Protein AF-A0A081RGQ7-F1 (afdb_monomer_lite)

Radius of gyration: 46.3 Å; chains: 1; bounding box: 88×32×124 Å

Structure (mmCIF, N/CA/C/O backbone):
data_AF-A0A081RGQ7-F1
#
_entry.id   AF-A0A081RGQ7-F1
#
loop_
_atom_site.group_PDB
_atom_site.id
_atom_site.type_symbol
_atom_site.label_atom_id
_atom_site.label_alt_id
_atom_site.label_comp_id
_atom_site.label_asym_id
_atom_site.label_entity_id
_atom_site.label_seq_id
_atom_site.pdbx_PDB_ins_code
_atom_site.Cartn_x
_atom_site.Cartn_y
_atom_site.Cartn_z
_atom_site.occupancy
_atom_site.B_iso_or_equiv
_atom_site.auth_seq_id
_atom_site.auth_comp_id
_atom_site.auth_asym_id
_atom_site.auth_atom_id
_atom_site.pdbx_PDB_model_num
ATOM 1 N N . MET A 1 1 ? -17.763 19.218 57.171 1.00 62.28 1 MET A N 1
ATOM 2 C CA . MET A 1 1 ? -18.640 18.369 56.332 1.00 62.28 1 MET A CA 1
ATOM 3 C C . MET A 1 1 ? -18.051 18.360 54.927 1.00 62.28 1 MET A C 1
ATOM 5 O O . MET A 1 1 ? -17.859 19.441 54.382 1.00 62.28 1 MET A O 1
ATOM 9 N N . LYS A 1 2 ? -17.659 17.199 54.385 1.00 75.75 2 LYS A N 1
ATOM 10 C CA . LYS A 1 2 ? -17.080 17.119 53.031 1.00 75.75 2 LYS A CA 1
ATOM 11 C C . LYS A 1 2 ? -18.181 17.461 52.017 1.00 75.75 2 LYS A C 1
ATOM 13 O O . LYS A 1 2 ? -19.286 16.928 52.127 1.00 75.75 2 LYS A O 1
ATOM 18 N N . LYS A 1 3 ? -17.913 18.410 51.116 1.00 83.31 3 LYS A N 1
ATOM 19 C CA . LYS A 1 3 ? -18.844 18.769 50.039 1.00 83.31 3 LYS A CA 1
ATOM 20 C C . LYS A 1 3 ? -18.852 17.649 49.001 1.00 83.31 3 LYS A C 1
ATOM 22 O O . LYS A 1 3 ? -17.822 17.020 48.783 1.00 83.31 3 LYS A O 1
ATOM 27 N N . LEU A 1 4 ? -20.024 17.400 48.432 1.00 90.12 4 LEU A N 1
ATOM 28 C CA . LEU A 1 4 ? -20.226 16.460 47.338 1.00 90.12 4 LEU A CA 1
ATOM 29 C C . LEU A 1 4 ? -20.140 17.238 46.023 1.00 90.12 4 LEU A C 1
ATOM 31 O O . LEU A 1 4 ? -20.749 18.306 45.935 1.00 90.12 4 LEU A O 1
ATOM 35 N N . PHE A 1 5 ? -19.407 16.720 45.040 1.00 92.81 5 PHE A N 1
ATOM 36 C CA . PHE A 1 5 ? -19.289 17.316 43.709 1.00 92.81 5 PHE A CA 1
ATOM 37 C C . PHE A 1 5 ? -19.803 16.358 42.627 1.00 92.81 5 PHE A C 1
ATOM 39 O O . PHE A 1 5 ? -19.866 15.146 42.831 1.00 92.81 5 PHE A O 1
ATOM 46 N N . GLN A 1 6 ? -20.154 16.897 41.454 1.00 92.44 6 GLN A N 1
ATOM 47 C CA . GLN A 1 6 ? -20.635 16.089 40.325 1.00 92.44 6 GLN A CA 1
ATOM 48 C C . GLN A 1 6 ? -19.588 15.054 39.875 1.00 92.44 6 GLN A C 1
ATOM 50 O O . GLN A 1 6 ? -19.942 13.936 39.513 1.00 92.44 6 GLN A O 1
ATOM 55 N N . GLU A 1 7 ? -18.304 15.405 39.966 1.00 92.56 7 GLU A N 1
ATOM 56 C CA . GLU A 1 7 ? -17.158 14.542 39.644 1.00 92.56 7 GLU A CA 1
ATOM 57 C C . GLU A 1 7 ? -17.062 13.305 40.551 1.00 92.56 7 GLU A C 1
ATOM 59 O O . GLU A 1 7 ? -16.536 12.280 40.128 1.00 92.56 7 GLU A O 1
ATOM 64 N N . ASP A 1 8 ? -17.616 13.367 41.767 1.00 92.12 8 ASP A N 1
ATOM 65 C CA . ASP A 1 8 ? -17.711 12.209 42.662 1.00 92.12 8 ASP A CA 1
ATOM 66 C C . ASP A 1 8 ? -18.914 11.315 42.297 1.00 92.12 8 ASP A C 1
ATOM 68 O O . ASP A 1 8 ? -18.881 10.097 42.465 1.00 92.12 8 ASP A O 1
ATOM 72 N N . VAL A 1 9 ? -20.003 11.918 41.808 1.00 93.62 9 VAL A N 1
ATOM 73 C CA . VAL A 1 9 ? -21.281 11.244 41.513 1.00 93.62 9 VAL A CA 1
ATOM 74 C C . VAL A 1 9 ? -21.250 10.523 40.166 1.00 93.62 9 VAL A C 1
ATOM 76 O O . VAL A 1 9 ? -21.770 9.407 40.056 1.00 93.62 9 VAL A O 1
ATOM 79 N N . ASP A 1 10 ? -20.640 11.138 39.152 1.00 93.25 10 ASP A N 1
ATOM 80 C CA . ASP A 1 10 ? -20.608 10.634 37.776 1.00 93.25 10 ASP A CA 1
ATOM 81 C C . ASP A 1 10 ? -20.008 9.222 37.660 1.00 93.25 10 ASP A C 1
ATOM 83 O O . ASP A 1 10 ? -20.695 8.346 37.120 1.00 93.25 10 ASP A O 1
ATOM 87 N N . PRO A 1 11 ? -18.807 8.939 38.211 1.00 93.44 11 PRO A N 1
ATOM 88 C CA . PRO A 1 11 ? -18.191 7.618 38.104 1.00 93.44 11 PRO A CA 1
ATOM 89 C C . PRO A 1 11 ? -19.034 6.521 38.756 1.00 93.44 11 PRO A C 1
ATOM 91 O O . PRO A 1 11 ? -19.155 5.426 38.213 1.00 93.44 11 PRO A O 1
ATOM 94 N N . VAL A 1 12 ? -19.676 6.818 39.892 1.00 94.38 12 VAL A N 1
ATOM 95 C CA . VAL A 1 12 ? -20.525 5.848 40.603 1.00 94.38 12 VAL A CA 1
ATOM 96 C C . VAL A 1 12 ? -21.775 5.508 39.794 1.00 94.38 12 VAL A C 1
ATOM 98 O O . VAL A 1 12 ? -22.199 4.351 39.752 1.00 94.38 12 VAL A O 1
ATOM 101 N N . CYS A 1 13 ? -22.381 6.499 39.139 1.00 93.69 13 CYS A N 1
ATOM 102 C CA . CYS A 1 13 ? -23.536 6.263 38.278 1.00 93.69 13 CYS A CA 1
ATOM 103 C C . CYS A 1 13 ? -23.157 5.469 37.018 1.00 93.69 13 CYS A C 1
ATOM 105 O O . CYS A 1 13 ? -23.910 4.586 36.599 1.00 93.69 13 CYS A O 1
ATOM 107 N N . ASP A 1 14 ? -21.989 5.746 36.437 1.00 90.00 14 ASP A N 1
ATOM 108 C CA . ASP A 1 14 ? -21.481 5.023 35.270 1.00 90.00 14 ASP A CA 1
ATOM 109 C C . ASP A 1 14 ? -21.131 3.570 35.593 1.00 90.00 14 ASP A C 1
ATOM 111 O O . ASP A 1 14 ? -21.510 2.677 34.837 1.00 90.00 14 ASP A O 1
ATOM 115 N N . GLU A 1 15 ? -20.504 3.309 36.740 1.00 90.25 15 GLU A N 1
ATOM 116 C CA . GLU A 1 15 ? -20.213 1.953 37.216 1.00 90.25 15 GLU A CA 1
ATOM 117 C C . GLU A 1 15 ? -21.506 1.147 37.429 1.00 90.25 15 GLU A C 1
ATOM 119 O O . GLU A 1 15 ? -21.644 0.018 36.947 1.00 90.25 15 GLU A O 1
ATOM 124 N N . LEU A 1 16 ? -22.504 1.748 38.089 1.00 89.75 16 LEU A N 1
ATOM 125 C CA . LEU A 1 16 ? -23.823 1.137 38.267 1.00 89.75 16 LEU A CA 1
ATOM 126 C C . LEU A 1 16 ? -24.464 0.792 36.918 1.00 89.75 16 LEU A C 1
ATOM 128 O O . LEU A 1 16 ? -24.994 -0.308 36.750 1.00 89.75 16 LEU A O 1
ATOM 132 N N . ARG A 1 17 ? -24.381 1.687 35.931 1.00 86.56 17 ARG A N 1
ATOM 133 C CA . ARG A 1 17 ? -24.904 1.431 34.584 1.00 86.56 17 ARG A CA 1
ATOM 134 C C . ARG A 1 17 ? -24.122 0.332 33.861 1.00 86.56 17 ARG A C 1
ATOM 136 O O . ARG A 1 17 ? -24.743 -0.529 33.242 1.00 86.56 17 ARG A O 1
ATOM 143 N N . ALA A 1 18 ? -22.794 0.335 33.956 1.00 80.00 18 ALA A N 1
ATOM 144 C CA . ALA A 1 18 ? -21.925 -0.670 33.347 1.00 80.00 18 ALA A CA 1
ATOM 145 C C . ALA A 1 18 ? -22.174 -2.076 33.918 1.00 80.00 18 ALA A C 1
ATOM 147 O O . ALA A 1 18 ? -22.100 -3.055 33.183 1.00 80.00 18 ALA A O 1
ATOM 148 N N . SER A 1 19 ? -22.575 -2.178 35.191 1.00 82.00 19 SER A N 1
ATOM 149 C CA . SER A 1 19 ? -23.020 -3.442 35.802 1.00 82.00 19 SER A CA 1
ATOM 150 C C . SER A 1 19 ? -24.396 -3.943 35.324 1.00 82.00 19 SER A C 1
ATOM 152 O O . SER A 1 19 ? -24.886 -4.964 35.802 1.00 82.00 19 SER A O 1
ATOM 154 N N . GLY A 1 20 ? -25.037 -3.242 34.380 1.00 81.31 20 GLY A N 1
ATOM 155 C CA . GLY A 1 20 ? -26.329 -3.619 33.803 1.00 81.31 20 GLY A CA 1
ATOM 156 C C . GLY A 1 20 ? -27.543 -3.014 34.511 1.00 81.31 20 GLY A C 1
ATOM 157 O O . GLY A 1 20 ? -28.677 -3.344 34.159 1.00 81.31 20 GLY A O 1
ATOM 158 N N . MET A 1 21 ? -27.355 -2.115 35.487 1.00 86.94 21 MET A N 1
ATOM 159 C CA . MET A 1 21 ? -28.482 -1.458 36.150 1.00 86.94 21 MET A CA 1
ATOM 160 C C . MET A 1 21 ? -29.189 -0.485 35.189 1.00 86.94 21 MET A C 1
ATOM 162 O O . MET A 1 21 ? -28.552 0.423 34.646 1.00 86.94 21 MET A O 1
ATOM 166 N N . PRO A 1 22 ? -30.522 -0.590 35.013 1.00 86.06 22 PRO A N 1
ATOM 167 C CA . PRO A 1 22 ? -31.267 0.365 34.206 1.00 86.06 22 PRO A CA 1
ATOM 168 C C . PRO A 1 22 ? -31.141 1.787 34.759 1.00 86.06 22 PRO A C 1
ATOM 170 O O . PRO A 1 22 ? -31.311 2.014 35.957 1.00 86.06 22 PRO A O 1
ATOM 173 N N . MET A 1 23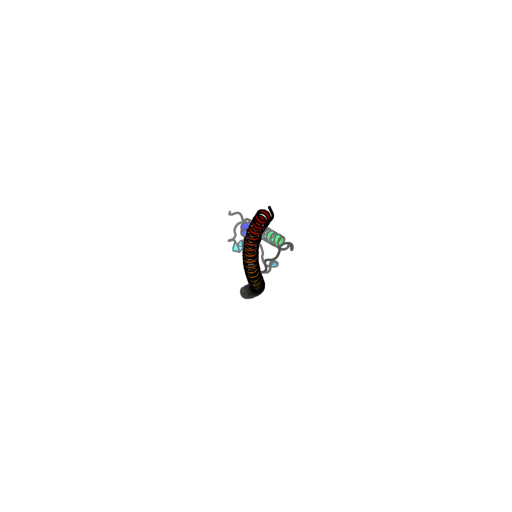 ? -30.950 2.770 33.875 1.00 87.06 23 MET A N 1
ATOM 174 C CA . MET A 1 23 ? -30.764 4.182 34.247 1.00 87.06 23 MET A CA 1
ATOM 175 C C . MET A 1 23 ? -31.898 4.735 35.131 1.00 87.06 23 MET A C 1
ATOM 177 O O . MET A 1 23 ? -31.665 5.552 36.019 1.00 87.06 23 MET A O 1
ATOM 181 N N . LYS A 1 24 ? -33.134 4.254 34.944 1.00 89.25 24 LYS A N 1
ATOM 182 C CA . LYS A 1 24 ? -34.291 4.619 35.780 1.00 89.25 24 LYS A CA 1
ATOM 183 C C . LYS A 1 24 ? -34.147 4.192 37.248 1.00 89.25 24 LYS A C 1
ATOM 185 O O . LYS A 1 24 ? -34.675 4.878 38.117 1.00 89.25 24 LYS A O 1
ATOM 190 N N . SER A 1 25 ? -33.416 3.111 37.514 1.00 92.50 25 SER A N 1
ATOM 191 C CA . SER A 1 25 ? -33.252 2.512 38.844 1.00 92.50 25 SER A CA 1
ATOM 192 C C . SER A 1 25 ? -32.130 3.159 39.665 1.00 92.50 25 SER A C 1
ATOM 194 O O . SER A 1 25 ? -32.145 3.072 40.892 1.00 92.50 25 SER A O 1
ATOM 196 N N . ILE A 1 26 ? -31.189 3.853 39.015 1.00 94.56 26 ILE A N 1
ATOM 197 C CA . ILE A 1 26 ? -30.114 4.605 39.679 1.00 94.56 26 ILE A CA 1
ATOM 198 C C . ILE A 1 26 ? -30.723 5.862 40.317 1.00 94.56 26 ILE A C 1
ATOM 200 O O . ILE A 1 26 ? -31.326 6.679 39.621 1.00 94.56 26 ILE A O 1
ATOM 204 N N . ASN A 1 27 ? -30.614 6.024 41.636 1.00 95.81 27 ASN A N 1
ATOM 205 C CA . ASN A 1 27 ? -31.209 7.146 42.376 1.00 95.81 27 ASN A CA 1
ATOM 206 C C . ASN A 1 27 ? -30.229 7.763 43.386 1.00 95.81 27 ASN A C 1
ATOM 208 O O . ASN A 1 27 ? -29.230 7.142 43.753 1.00 95.81 27 ASN A O 1
ATOM 212 N N . GLY A 1 28 ? -30.537 8.981 43.847 1.00 94.31 28 GLY A N 1
ATOM 213 C CA . GLY A 1 28 ? -29.672 9.753 44.741 1.00 94.31 28 GLY A CA 1
ATOM 214 C C . GLY A 1 28 ? -29.362 9.052 46.061 1.00 94.31 28 GLY A C 1
ATOM 215 O O . GLY A 1 28 ? -28.223 9.094 46.511 1.00 94.31 28 GLY A O 1
ATOM 216 N N . SER A 1 29 ? -30.325 8.339 46.659 1.00 95.44 29 SER A N 1
ATOM 217 C CA . SER A 1 29 ? -30.084 7.589 47.902 1.00 95.44 29 SER A CA 1
ATOM 218 C C . SER A 1 29 ? -29.042 6.485 47.715 1.00 95.44 29 SER A C 1
ATOM 220 O O . SER A 1 29 ? -28.148 6.354 48.547 1.00 95.44 29 SER A O 1
ATOM 222 N N . LEU A 1 30 ? -29.143 5.712 46.629 1.00 95.75 30 LEU A N 1
ATOM 223 C CA . LEU A 1 30 ? -28.209 4.626 46.317 1.00 95.75 30 LEU A CA 1
ATOM 224 C C . LEU A 1 30 ? -26.782 5.153 46.129 1.00 95.75 30 LEU A C 1
ATOM 226 O O . LEU A 1 30 ? -25.837 4.625 46.715 1.00 95.75 30 LEU A O 1
ATOM 230 N N . VAL A 1 31 ? -26.638 6.207 45.325 1.00 95.19 31 VAL A N 1
ATOM 231 C CA . VAL A 1 31 ? -25.333 6.804 45.018 1.00 95.19 31 VAL A CA 1
ATOM 232 C C . VAL A 1 31 ? -24.735 7.470 46.256 1.00 95.19 31 VAL A C 1
ATOM 234 O O . VAL A 1 31 ? -23.565 7.258 46.560 1.00 95.19 31 VAL A O 1
ATOM 237 N N . TRP A 1 32 ? -25.548 8.177 47.042 1.00 95.69 32 TRP A N 1
ATOM 238 C CA . TRP A 1 32 ? -25.123 8.784 48.304 1.00 95.69 32 TRP A CA 1
ATOM 239 C C . TRP A 1 32 ? -24.607 7.749 49.308 1.00 95.69 32 TRP A C 1
ATOM 241 O O . TRP A 1 32 ? -23.572 7.961 49.939 1.00 95.69 32 TRP A O 1
ATOM 251 N N . THR A 1 33 ? -25.280 6.600 49.429 1.00 94.75 33 THR A N 1
ATOM 252 C CA . THR A 1 33 ? -24.808 5.500 50.281 1.00 94.75 33 THR A CA 1
ATOM 253 C C . THR A 1 33 ? -23.493 4.911 49.767 1.00 94.75 33 THR A C 1
ATOM 255 O O . THR A 1 33 ? -22.583 4.702 50.567 1.00 94.75 33 THR A O 1
ATOM 258 N N . LYS A 1 34 ? -23.348 4.704 48.450 1.00 93.25 34 LYS A N 1
ATOM 259 C CA . LYS A 1 34 ? -22.088 4.236 47.840 1.00 93.25 34 LYS A CA 1
ATOM 260 C C . LYS A 1 34 ? -20.925 5.208 48.050 1.00 93.25 34 LYS A C 1
ATOM 262 O O . LYS A 1 34 ? -19.799 4.766 48.239 1.00 93.25 34 LYS A O 1
ATOM 267 N N . LEU A 1 35 ? -21.203 6.508 48.094 1.00 92.38 35 LEU A N 1
ATOM 268 C CA . LEU A 1 35 ? -20.222 7.558 48.378 1.00 92.38 35 LEU A CA 1
ATOM 269 C C . LEU A 1 35 ? -19.938 7.752 49.876 1.00 92.38 35 LEU A C 1
ATOM 271 O O . LEU A 1 35 ? -19.335 8.749 50.268 1.00 92.38 35 LEU A O 1
ATOM 275 N N . GLY A 1 36 ? -20.373 6.828 50.737 1.00 92.69 36 GLY A N 1
ATOM 276 C CA . GLY A 1 36 ? -20.102 6.895 52.173 1.00 92.69 36 GLY A CA 1
ATOM 277 C C . GLY A 1 36 ? -20.890 7.989 52.893 1.00 92.69 36 GLY A C 1
ATOM 278 O O . GLY A 1 36 ? -20.440 8.497 53.915 1.00 92.69 36 GLY A O 1
ATOM 279 N N . SER A 1 37 ? -22.068 8.356 52.377 1.00 89.94 37 SER A N 1
ATOM 280 C CA . SER A 1 37 ? -22.939 9.392 52.954 1.00 89.94 37 SER A CA 1
ATOM 281 C C . SER A 1 37 ? -22.290 10.785 53.021 1.00 89.94 37 SER A C 1
ATOM 283 O O . SER A 1 37 ? -22.566 11.575 53.924 1.00 89.94 37 SER A O 1
ATOM 285 N N . VAL A 1 38 ? -21.415 11.095 52.059 1.00 87.81 38 VAL A N 1
ATOM 286 C CA . VAL A 1 38 ? -20.765 12.406 51.917 1.00 87.81 38 VAL A CA 1
ATOM 287 C C . VAL A 1 38 ? -21.761 13.462 51.428 1.00 87.81 38 VAL A C 1
ATOM 289 O O . VAL A 1 38 ? -22.571 13.214 50.536 1.00 87.81 38 VAL A O 1
ATOM 292 N N . GLY A 1 39 ? -21.689 14.668 51.998 1.00 86.88 39 GLY A N 1
ATOM 293 C CA . GLY A 1 39 ? -22.597 15.764 51.663 1.00 86.88 39 GLY A CA 1
ATOM 294 C C . GLY A 1 39 ? -24.053 15.465 52.031 1.00 86.88 39 GLY A C 1
ATOM 295 O O . GLY A 1 39 ? -24.339 14.671 52.928 1.00 86.88 39 GLY A O 1
ATOM 296 N N . SER A 1 40 ? -24.990 16.121 51.346 1.00 91.25 40 SER A N 1
ATOM 297 C CA . SER A 1 40 ? -26.419 15.920 51.586 1.00 91.25 40 SER A CA 1
ATOM 298 C C . SER A 1 40 ? -27.011 14.900 50.613 1.00 91.25 40 SER A C 1
ATOM 300 O O . SER A 1 40 ? -26.662 14.859 49.430 1.00 91.25 40 SER A O 1
ATOM 302 N N . ARG A 1 41 ? -27.962 14.098 51.102 1.00 92.44 41 ARG A N 1
ATOM 303 C CA . ARG A 1 41 ? -28.691 13.144 50.262 1.00 92.44 41 ARG A CA 1
ATOM 304 C C . ARG A 1 41 ? -29.489 13.856 49.163 1.00 92.44 41 ARG A C 1
ATOM 306 O O . ARG A 1 41 ? -29.563 13.332 48.060 1.00 92.44 41 ARG A O 1
ATOM 313 N N . SER A 1 42 ? -30.053 15.038 49.428 1.00 93.19 42 SER A N 1
ATOM 314 C CA . SER A 1 42 ? -30.788 15.817 48.419 1.00 93.19 42 SER A CA 1
ATOM 315 C C . SER A 1 42 ? -29.879 16.290 47.284 1.00 93.19 42 SER A C 1
ATOM 317 O O . SER A 1 42 ? -30.247 16.141 46.125 1.00 93.19 42 SER A O 1
ATOM 319 N N . THR A 1 43 ? -28.659 16.740 47.593 1.00 93.69 43 THR A N 1
ATOM 320 C CA . THR A 1 43 ? -27.656 17.099 46.575 1.00 93.69 43 THR A CA 1
ATOM 321 C C . THR A 1 43 ? -27.322 15.904 45.680 1.00 93.69 43 THR A C 1
ATOM 323 O O . THR A 1 43 ? -27.219 16.052 44.469 1.00 93.69 43 THR A O 1
ATOM 326 N N . ALA A 1 44 ? -27.234 14.692 46.239 1.00 93.75 44 ALA A N 1
ATOM 327 C CA . ALA A 1 44 ? -27.039 13.490 45.429 1.00 93.75 44 ALA A CA 1
ATOM 328 C C . ALA A 1 44 ? -28.230 13.204 44.494 1.00 93.75 44 ALA A C 1
ATOM 330 O O . ALA A 1 44 ? -28.027 12.711 43.389 1.00 93.75 44 ALA A O 1
ATOM 331 N N . TYR A 1 45 ? -29.470 13.515 44.893 1.00 96.31 45 TYR A N 1
ATOM 332 C CA . TYR A 1 45 ? -30.629 13.401 43.996 1.00 96.31 45 TYR A CA 1
ATOM 333 C C . TYR A 1 45 ? -30.549 14.371 42.819 1.00 96.31 45 TYR A C 1
ATOM 335 O O . TYR A 1 45 ? -30.807 13.957 41.690 1.00 96.31 45 TYR A O 1
ATOM 343 N N . GLU A 1 46 ? -30.176 15.622 43.076 1.00 95.94 46 GLU A N 1
ATOM 344 C CA . GLU A 1 46 ? -29.996 16.637 42.034 1.00 95.94 46 GLU A CA 1
ATOM 345 C C . GLU A 1 46 ? -28.888 16.222 41.059 1.00 95.94 46 GLU A C 1
ATOM 347 O O . GLU A 1 46 ? -29.132 16.110 39.863 1.00 95.94 46 GLU A O 1
ATOM 352 N N . MET A 1 47 ? -27.719 15.837 41.569 1.00 96.06 47 MET A N 1
ATOM 353 C CA . MET A 1 47 ? -26.580 15.431 40.736 1.00 96.06 47 MET A CA 1
ATOM 354 C C . MET A 1 47 ? -26.842 14.152 39.928 1.00 96.06 47 MET A C 1
ATOM 356 O O . MET A 1 47 ? -26.391 14.026 38.788 1.00 96.06 47 MET A O 1
ATOM 360 N N . VAL A 1 48 ? -27.593 13.190 40.482 1.00 95.88 48 VAL A N 1
ATOM 361 C CA . VAL A 1 48 ? -28.020 11.994 39.735 1.00 95.88 48 VAL A CA 1
ATOM 362 C C . VAL A 1 48 ? -29.025 12.360 38.645 1.00 95.88 48 VAL A C 1
ATOM 364 O O . VAL A 1 48 ? -28.989 11.765 37.568 1.00 95.88 48 VAL A O 1
ATOM 367 N N . ARG A 1 49 ? -29.925 13.319 38.888 1.00 94.69 49 ARG A N 1
ATOM 368 C CA . ARG A 1 49 ? -30.843 13.815 37.855 1.00 94.69 49 ARG A CA 1
ATOM 369 C C . ARG A 1 49 ? -30.060 14.471 36.716 1.00 94.69 49 ARG A C 1
ATOM 371 O O . ARG A 1 49 ? -30.254 14.075 35.571 1.00 94.69 49 ARG A O 1
ATOM 378 N N . ASP A 1 50 ? -29.119 15.352 37.029 1.00 93.38 50 ASP A N 1
ATOM 379 C CA . ASP A 1 50 ? -28.298 16.045 36.031 1.00 93.38 50 ASP A CA 1
ATOM 380 C C . ASP A 1 50 ? -27.423 15.056 35.226 1.00 93.38 50 ASP A C 1
ATOM 382 O O . ASP A 1 50 ? -27.250 15.184 34.011 1.00 93.38 50 ASP A O 1
ATOM 386 N N . TRP A 1 51 ? -26.912 13.997 35.870 1.00 92.75 51 TRP A N 1
ATOM 387 C CA . TRP A 1 51 ? -26.233 12.881 35.193 1.00 92.75 51 TRP A CA 1
ATOM 388 C C . TRP A 1 51 ? -27.153 12.137 34.209 1.00 92.75 51 TRP A C 1
ATOM 390 O O . TRP A 1 51 ? -26.715 11.798 33.102 1.00 92.75 51 TRP A O 1
ATOM 400 N N . LYS A 1 52 ? -28.420 11.896 34.582 1.00 91.56 52 LYS A N 1
ATOM 401 C CA . LYS A 1 52 ? -29.415 11.262 33.698 1.00 91.56 52 LYS A CA 1
ATOM 402 C C . LYS A 1 52 ? -29.742 12.148 32.509 1.00 91.56 52 LYS A C 1
ATOM 404 O O . LYS A 1 52 ? -29.815 11.632 31.401 1.00 91.56 52 LYS A O 1
ATOM 409 N N . GLU A 1 53 ? -29.932 13.444 32.727 1.00 89.56 53 GLU A N 1
ATOM 410 C CA . GLU A 1 53 ? -30.272 14.402 31.673 1.00 89.56 53 GLU A CA 1
ATOM 411 C C . GLU A 1 53 ? -29.161 14.478 30.617 1.00 89.56 53 GLU A C 1
ATOM 413 O O . GLU A 1 53 ? -29.438 14.278 29.435 1.00 89.56 53 GLU A O 1
ATOM 418 N N . ARG A 1 54 ? -27.890 14.587 31.037 1.00 87.06 54 ARG A N 1
ATOM 419 C CA . ARG A 1 54 ? -26.730 14.559 30.121 1.00 87.06 54 ARG A CA 1
ATOM 420 C C . ARG A 1 54 ? -26.618 13.283 29.278 1.00 87.06 54 ARG A C 1
ATOM 422 O O . ARG A 1 54 ? -26.020 13.313 28.211 1.00 87.06 54 ARG A O 1
ATOM 429 N N . ARG A 1 55 ? -27.152 12.153 29.753 1.00 78.44 55 ARG A N 1
ATOM 430 C CA . ARG A 1 55 ? -27.104 10.844 29.063 1.00 78.44 55 ARG A CA 1
ATOM 431 C C . ARG A 1 55 ? -28.413 10.460 28.373 1.00 78.44 55 ARG A C 1
ATOM 433 O O . ARG A 1 55 ? -28.442 9.473 27.638 1.00 78.44 55 ARG A O 1
ATOM 440 N N . ALA A 1 56 ? -29.496 11.180 28.652 1.00 73.62 56 ALA A N 1
ATOM 441 C CA . ALA A 1 56 ? -30.751 11.095 27.918 1.00 73.62 56 ALA A CA 1
ATOM 442 C C . ALA A 1 56 ? -30.668 11.872 26.598 1.00 73.62 56 ALA A C 1
ATOM 444 O O . ALA A 1 56 ? -31.395 11.541 25.659 1.00 73.62 56 ALA A O 1
ATOM 445 N N . ASP A 1 57 ? -29.759 12.848 26.515 1.00 58.66 57 ASP A N 1
ATOM 446 C CA . ASP A 1 57 ? -29.381 13.490 25.265 1.00 58.66 57 ASP A CA 1
ATOM 447 C C . ASP A 1 57 ? -28.792 12.447 24.295 1.00 58.66 57 ASP A C 1
ATOM 449 O O . ASP A 1 57 ? -27.684 11.930 24.453 1.00 58.66 57 ASP A O 1
ATOM 453 N N . ARG A 1 58 ? -29.602 12.089 23.293 1.00 53.16 58 ARG A N 1
ATOM 454 C CA . ARG A 1 58 ? -29.307 11.081 22.265 1.00 53.16 58 ARG A CA 1
ATOM 455 C C . ARG A 1 58 ? -28.200 11.510 21.293 1.00 53.16 58 ARG A C 1
ATOM 457 O O . ARG A 1 58 ? -27.895 10.734 20.391 1.00 53.16 58 ARG A O 1
ATOM 464 N N . SER A 1 59 ? -27.607 12.699 21.445 1.00 49.94 59 SER A N 1
ATOM 465 C CA . SER A 1 59 ? -26.460 13.126 20.631 1.00 49.94 59 SER A CA 1
ATOM 466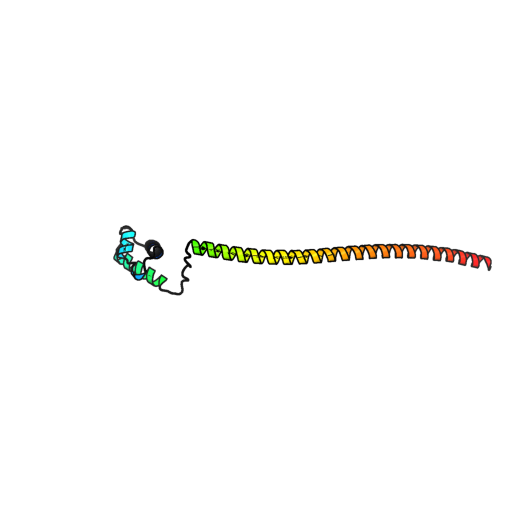 C C . SER A 1 59 ? -25.132 12.466 21.040 1.00 49.94 59 SER A C 1
ATOM 468 O O . SER A 1 59 ? -24.174 12.487 20.268 1.00 49.94 59 SER A O 1
ATOM 470 N N . VAL A 1 60 ? -25.070 11.812 22.208 1.00 50.25 60 VAL A N 1
ATOM 471 C CA . VAL A 1 60 ? -23.873 11.092 22.662 1.00 50.25 60 VAL A CA 1
ATOM 472 C C . VAL A 1 60 ? -23.865 9.677 22.081 1.00 50.25 60 VAL A C 1
ATOM 474 O O . VAL A 1 60 ? -24.672 8.824 22.458 1.00 50.25 60 VAL A O 1
ATOM 477 N N . VAL A 1 61 ? -22.928 9.426 21.162 1.00 49.41 61 VAL A N 1
ATOM 478 C CA . VAL A 1 61 ? -22.605 8.094 20.629 1.00 49.41 61 VAL A CA 1
ATOM 479 C C . VAL A 1 61 ? -22.429 7.129 21.804 1.00 49.41 61 VAL A C 1
ATOM 481 O O . VAL A 1 61 ? -21.529 7.303 22.626 1.00 49.41 61 VAL A O 1
ATOM 484 N N . GLN A 1 62 ? -23.300 6.124 21.923 1.00 54.56 62 GLN A N 1
ATOM 485 C CA . GLN A 1 62 ? -23.118 5.100 22.948 1.00 54.56 62 GLN A CA 1
ATOM 486 C C . GLN A 1 62 ? -21.848 4.308 22.619 1.00 54.56 62 GLN A C 1
ATOM 488 O O . GLN A 1 62 ? -21.721 3.836 21.486 1.00 54.56 62 GLN A O 1
ATOM 493 N N . PRO A 1 63 ? -20.918 4.132 23.575 1.00 58.22 63 PRO A N 1
ATOM 494 C CA . PRO A 1 63 ? -19.785 3.246 23.376 1.00 58.22 63 PRO A CA 1
ATOM 495 C C . PRO A 1 63 ? -20.302 1.856 23.004 1.00 58.22 63 PRO A C 1
ATOM 497 O O . PRO A 1 63 ? -21.107 1.275 23.735 1.00 58.22 63 PRO A O 1
ATOM 500 N N . LEU A 1 64 ? -19.865 1.331 21.860 1.00 58.94 64 LEU A N 1
ATOM 501 C CA . LEU A 1 64 ? -20.138 -0.050 21.481 1.00 58.94 64 LEU A CA 1
ATOM 502 C C . LEU A 1 64 ? -19.446 -0.966 22.497 1.00 58.94 64 LEU A C 1
ATOM 504 O O . LEU A 1 64 ? -18.232 -1.163 22.460 1.00 58.94 64 LEU A O 1
ATOM 508 N N . VAL A 1 65 ? -20.219 -1.503 23.439 1.00 66.38 65 VAL A N 1
ATOM 509 C CA . VAL A 1 65 ? -19.725 -2.487 24.401 1.00 66.38 65 VAL A CA 1
ATOM 510 C C . VAL A 1 65 ? -19.857 -3.865 23.770 1.00 66.38 65 VAL A C 1
ATOM 512 O O . VAL A 1 65 ? -20.917 -4.484 23.796 1.00 66.38 65 VAL A O 1
ATOM 515 N N . PHE A 1 66 ? -18.763 -4.345 23.189 1.00 71.69 66 PHE A N 1
ATOM 516 C CA . PHE A 1 66 ? -18.661 -5.724 22.727 1.00 71.69 66 PHE A CA 1
ATOM 517 C C . PHE A 1 66 ? -18.301 -6.649 23.892 1.00 71.69 66 PHE A C 1
ATOM 519 O O . PHE A 1 66 ? -17.432 -6.325 24.718 1.00 71.69 66 PHE A O 1
ATOM 526 N N . SER A 1 67 ? -18.925 -7.830 23.919 1.00 81.12 67 SER A N 1
ATOM 527 C CA . SER A 1 67 ? -18.440 -8.944 24.735 1.00 81.12 67 SER A CA 1
ATOM 528 C C . SER A 1 67 ? -16.999 -9.282 24.344 1.00 81.12 67 SER A C 1
ATOM 530 O O . SER A 1 67 ? -16.560 -8.988 23.232 1.00 81.12 67 SER A O 1
ATOM 532 N N . GLU A 1 68 ? -16.245 -9.905 25.247 1.00 80.69 68 GLU A N 1
ATOM 533 C CA . GLU A 1 68 ? -14.876 -10.348 24.957 1.00 80.69 68 GLU A CA 1
ATOM 534 C C . GLU A 1 68 ? -14.818 -11.231 23.696 1.00 80.69 68 GLU A C 1
ATOM 536 O O . GLU A 1 68 ? -13.943 -11.058 22.852 1.00 80.69 68 GLU A O 1
ATOM 541 N N . ALA A 1 69 ? -15.801 -12.125 23.535 1.00 78.81 69 ALA A N 1
ATOM 542 C CA . ALA A 1 69 ? -15.954 -12.961 22.346 1.00 78.81 69 ALA A CA 1
ATOM 543 C C . ALA A 1 69 ? -16.197 -12.115 21.085 1.00 78.81 69 ALA A C 1
ATOM 545 O O . ALA A 1 69 ? -15.466 -12.252 20.112 1.00 78.81 69 ALA A O 1
ATOM 546 N N . GLY A 1 70 ? -17.132 -11.159 21.143 1.00 81.25 70 GLY A N 1
ATOM 547 C CA . GLY A 1 70 ? -17.406 -10.259 20.022 1.00 81.25 70 GLY A CA 1
ATOM 548 C C . GLY A 1 70 ? -16.209 -9.383 19.640 1.00 81.25 70 GLY A C 1
ATOM 549 O O . GLY A 1 70 ? -16.014 -9.107 18.462 1.00 81.25 70 GLY A O 1
ATOM 550 N N . ARG A 1 71 ? -15.360 -8.985 20.603 1.00 85.00 71 ARG A N 1
ATOM 551 C CA . ARG A 1 71 ? -14.098 -8.286 20.294 1.00 85.00 71 ARG A CA 1
ATOM 552 C C . ARG A 1 71 ? -13.121 -9.180 19.551 1.00 85.00 71 ARG A C 1
ATOM 554 O O . ARG A 1 71 ? -12.527 -8.718 18.585 1.00 85.00 71 ARG A O 1
ATOM 561 N N . ARG A 1 72 ? -12.949 -10.432 19.986 1.00 85.94 72 ARG A N 1
ATOM 562 C CA . ARG A 1 72 ? -12.054 -11.380 19.304 1.00 85.94 72 ARG A CA 1
ATOM 563 C C . ARG A 1 72 ? -12.514 -11.651 17.879 1.00 85.94 72 ARG A C 1
ATOM 565 O O . ARG A 1 72 ? -11.687 -11.617 16.977 1.00 85.94 72 ARG A O 1
ATOM 572 N N . ASP A 1 73 ? -13.813 -11.844 17.675 1.00 85.94 73 ASP A N 1
ATOM 573 C CA . ASP A 1 73 ? -14.374 -12.081 16.343 1.00 85.94 73 ASP A CA 1
ATOM 574 C C . ASP A 1 73 ? -14.152 -10.879 15.416 1.00 85.94 73 ASP A C 1
ATOM 576 O O . ASP A 1 73 ? -13.809 -11.045 14.244 1.00 85.94 73 ASP A O 1
ATOM 580 N N . LEU A 1 74 ? -14.288 -9.661 15.950 1.00 88.25 74 LEU A N 1
ATOM 581 C CA . LEU A 1 74 ? -14.082 -8.429 15.192 1.00 88.25 74 LEU A CA 1
ATOM 582 C C . LEU A 1 74 ? -12.602 -8.203 14.852 1.00 88.25 74 LEU A C 1
ATOM 584 O O . LEU A 1 74 ? -12.289 -7.867 13.714 1.00 88.25 74 LEU A O 1
ATOM 588 N N . ILE A 1 75 ? -11.694 -8.453 15.800 1.00 89.38 75 ILE A N 1
ATOM 589 C CA . ILE A 1 75 ? -10.243 -8.413 15.559 1.00 89.38 75 ILE A CA 1
ATOM 590 C C . ILE A 1 75 ? -9.863 -9.433 14.482 1.00 89.38 75 ILE A C 1
ATOM 592 O O . ILE A 1 75 ? -9.238 -9.062 13.495 1.00 89.38 75 ILE A O 1
ATOM 596 N N . ALA A 1 76 ? -10.324 -10.680 14.601 1.00 86.88 76 ALA A N 1
ATOM 597 C CA . ALA A 1 76 ? -10.031 -11.730 13.628 1.00 86.88 76 ALA A CA 1
ATOM 598 C C . ALA A 1 76 ? -10.585 -11.415 12.226 1.00 86.88 76 ALA A C 1
ATOM 600 O O . ALA A 1 76 ? -9.993 -11.793 11.215 1.00 86.88 76 ALA A O 1
ATOM 601 N N . ALA A 1 77 ? -11.732 -10.734 12.140 1.00 86.12 77 ALA A N 1
ATOM 602 C CA . ALA A 1 77 ? -12.277 -10.275 10.867 1.00 86.12 77 ALA A CA 1
ATOM 603 C C . ALA A 1 77 ? -11.408 -9.176 10.239 1.00 86.12 77 ALA A C 1
ATOM 605 O O . ALA A 1 77 ? -11.097 -9.261 9.052 1.00 86.12 77 ALA A O 1
ATOM 606 N N . VAL A 1 78 ? -10.983 -8.188 11.032 1.00 89.12 78 VAL A N 1
ATOM 607 C CA . VAL A 1 78 ? -10.109 -7.098 10.573 1.00 89.12 78 VAL A CA 1
ATOM 608 C C . VAL A 1 78 ? -8.746 -7.632 10.142 1.00 89.12 78 VAL A C 1
ATOM 610 O O . VAL A 1 78 ? -8.273 -7.273 9.070 1.00 89.12 78 VAL A O 1
ATOM 613 N N . GLU A 1 79 ? -8.144 -8.536 10.914 1.00 90.44 79 GLU A N 1
ATOM 614 C CA . GLU A 1 79 ? -6.873 -9.176 10.561 1.00 90.44 79 GLU A CA 1
ATOM 615 C C . GLU A 1 79 ? -6.973 -9.943 9.241 1.00 90.44 79 GLU A C 1
ATOM 617 O O . GLU A 1 79 ? -6.067 -9.862 8.413 1.00 90.44 79 GLU A O 1
ATOM 622 N N . ARG A 1 80 ? -8.087 -10.647 9.003 1.00 85.62 80 ARG A N 1
ATOM 623 C CA . ARG A 1 80 ? -8.303 -11.384 7.752 1.00 85.62 80 ARG A CA 1
ATOM 624 C C . ARG A 1 80 ? -8.436 -10.452 6.549 1.00 85.62 80 ARG A C 1
ATOM 626 O O . ARG A 1 80 ? -7.884 -10.761 5.498 1.00 85.62 80 ARG A O 1
ATOM 633 N N . ILE A 1 81 ? -9.150 -9.337 6.703 1.00 87.31 81 ILE A N 1
ATOM 634 C CA . ILE A 1 81 ? -9.294 -8.324 5.647 1.00 87.31 81 ILE A CA 1
ATOM 635 C C . ILE A 1 81 ? -7.932 -7.694 5.353 1.00 87.31 81 ILE A C 1
ATOM 637 O O . ILE A 1 81 ? -7.485 -7.730 4.213 1.00 87.31 81 ILE A O 1
ATOM 641 N N . ALA A 1 82 ? -7.237 -7.221 6.391 1.00 86.62 82 ALA A N 1
ATOM 642 C CA . ALA A 1 82 ? -5.928 -6.594 6.253 1.00 86.62 82 ALA A CA 1
ATOM 643 C C . ALA A 1 82 ? -4.889 -7.538 5.628 1.00 86.62 82 ALA A C 1
ATOM 645 O O . ALA A 1 82 ? -4.117 -7.121 4.771 1.00 86.62 82 ALA A O 1
ATOM 646 N N . SER A 1 83 ? -4.884 -8.817 6.018 1.00 85.56 83 SER A N 1
ATOM 647 C CA . SER A 1 83 ? -3.975 -9.811 5.430 1.00 85.56 83 SER A CA 1
ATOM 648 C C . SER A 1 83 ? -4.310 -10.078 3.962 1.00 85.56 83 SER A C 1
ATOM 650 O O . SER A 1 83 ? -3.410 -10.113 3.133 1.00 85.56 83 SER A O 1
ATOM 652 N N . GLY A 1 84 ? -5.598 -10.215 3.627 1.00 86.69 84 GLY A N 1
ATOM 653 C CA . GLY A 1 84 ? -6.031 -10.462 2.252 1.00 86.69 84 GLY A CA 1
ATOM 654 C C . GLY A 1 84 ? -5.707 -9.304 1.306 1.00 86.69 84 GLY A C 1
ATOM 655 O O . GLY A 1 84 ? -5.209 -9.536 0.210 1.00 86.69 84 GLY A O 1
ATOM 656 N N . GLU A 1 85 ? -5.937 -8.062 1.736 1.00 86.12 85 GLU A N 1
ATOM 657 C CA . GLU A 1 85 ? -5.576 -6.867 0.960 1.00 86.12 85 GLU A CA 1
ATOM 658 C C . GLU A 1 85 ? -4.056 -6.753 0.777 1.00 86.12 85 GLU A C 1
ATOM 660 O O . GLU A 1 85 ? -3.584 -6.474 -0.325 1.00 86.12 85 GLU A O 1
ATOM 665 N N . LEU A 1 86 ? -3.281 -7.046 1.827 1.00 86.38 86 LEU A N 1
ATOM 666 C CA . LEU A 1 86 ? -1.821 -7.024 1.766 1.00 86.38 86 LEU A CA 1
ATOM 667 C C . LEU A 1 86 ? -1.260 -8.088 0.811 1.00 86.38 86 LEU A C 1
ATOM 669 O O . LEU A 1 86 ? -0.298 -7.816 0.092 1.00 86.38 86 LEU A O 1
ATOM 673 N N . ASP A 1 87 ? -1.838 -9.288 0.795 1.00 89.25 87 ASP A N 1
ATOM 674 C CA . ASP A 1 87 ? -1.404 -10.366 -0.096 1.00 89.25 87 ASP A CA 1
ATOM 675 C C . ASP A 1 87 ? -1.722 -10.049 -1.564 1.00 89.25 87 ASP A C 1
ATOM 677 O O . ASP A 1 87 ? -0.886 -10.293 -2.435 1.00 89.25 87 ASP A O 1
ATOM 681 N N . VAL A 1 88 ? -2.879 -9.437 -1.842 1.00 90.94 88 VAL A N 1
ATOM 682 C CA . VAL A 1 88 ? -3.236 -8.969 -3.192 1.00 90.94 88 VAL A CA 1
ATOM 683 C C . VAL A 1 88 ? -2.260 -7.898 -3.677 1.00 90.94 88 VAL A C 1
ATOM 685 O O . VAL A 1 88 ? -1.747 -8.002 -4.792 1.00 90.94 88 VAL A O 1
ATOM 688 N N . GLU A 1 89 ? -1.945 -6.912 -2.836 1.00 90.31 89 GLU A N 1
ATOM 689 C CA . GLU A 1 89 ? -1.012 -5.835 -3.186 1.00 90.31 89 GLU A CA 1
ATOM 690 C C . GLU A 1 89 ? 0.409 -6.369 -3.429 1.00 90.31 89 GLU A C 1
ATOM 692 O O . GLU A 1 89 ? 1.077 -5.999 -4.400 1.00 90.31 89 GLU A O 1
ATOM 697 N N . ARG A 1 90 ? 0.870 -7.304 -2.587 1.00 90.56 90 ARG A N 1
ATOM 698 C CA . ARG A 1 90 ? 2.169 -7.974 -2.760 1.00 90.56 90 ARG A CA 1
ATOM 699 C C . ARG A 1 90 ? 2.235 -8.763 -4.059 1.00 90.56 90 ARG A C 1
ATOM 701 O O . ARG A 1 90 ? 3.258 -8.709 -4.737 1.00 90.56 90 ARG A O 1
ATOM 708 N N . GLN A 1 91 ? 1.167 -9.481 -4.402 1.00 93.75 91 GLN A N 1
ATOM 709 C CA . GLN A 1 91 ? 1.084 -10.236 -5.647 1.00 93.75 91 GLN A CA 1
ATOM 710 C C . GLN A 1 91 ? 1.158 -9.294 -6.855 1.00 93.75 91 GLN A C 1
ATOM 712 O O . GLN A 1 91 ? 1.961 -9.541 -7.753 1.00 93.75 91 GLN A O 1
ATOM 717 N N . ALA A 1 92 ? 0.382 -8.204 -6.846 1.00 92.69 92 ALA A N 1
ATOM 718 C CA . ALA A 1 92 ? 0.370 -7.205 -7.914 1.00 92.69 92 ALA A CA 1
ATOM 719 C C . ALA A 1 92 ? 1.756 -6.564 -8.104 1.00 92.69 92 ALA A C 1
ATOM 721 O O . ALA A 1 92 ? 2.296 -6.562 -9.213 1.00 92.69 92 ALA A O 1
ATOM 722 N N . THR A 1 93 ? 2.379 -6.139 -7.002 1.00 93.38 93 THR A N 1
ATOM 723 C CA . THR A 1 93 ? 3.734 -5.567 -7.000 1.00 93.38 93 THR A CA 1
ATOM 724 C C . THR A 1 93 ? 4.773 -6.569 -7.515 1.00 93.38 93 THR A C 1
ATOM 726 O O . THR A 1 93 ? 5.687 -6.205 -8.252 1.00 93.38 93 THR A O 1
ATOM 729 N N . ALA A 1 94 ? 4.659 -7.850 -7.149 1.00 94.56 94 ALA A N 1
ATOM 730 C CA . ALA A 1 94 ? 5.579 -8.884 -7.617 1.00 94.56 94 ALA A CA 1
ATOM 731 C C . ALA A 1 94 ? 5.466 -9.116 -9.131 1.00 94.56 94 ALA A C 1
ATOM 733 O O . ALA A 1 94 ? 6.491 -9.247 -9.800 1.00 94.56 94 ALA A O 1
ATOM 734 N N . THR A 1 95 ? 4.247 -9.128 -9.681 1.00 95.19 95 THR A N 1
ATOM 735 C CA . THR A 1 95 ? 4.037 -9.228 -11.133 1.00 95.19 95 THR A CA 1
ATOM 736 C C . THR A 1 95 ? 4.571 -8.018 -11.890 1.00 95.19 95 THR A C 1
ATOM 738 O O . THR A 1 95 ? 5.204 -8.194 -12.928 1.00 95.19 95 THR A O 1
ATOM 741 N N . GLU A 1 96 ? 4.370 -6.807 -11.370 1.00 95.56 96 GLU A N 1
ATOM 742 C CA . GLU A 1 96 ? 4.883 -5.587 -12.000 1.00 95.56 96 GLU A CA 1
ATOM 743 C C . GLU A 1 96 ? 6.415 -5.545 -11.977 1.00 95.56 96 GLU A C 1
ATOM 745 O O . GLU A 1 96 ? 7.045 -5.298 -13.002 1.00 95.56 96 GLU A O 1
ATOM 750 N N . ASN A 1 97 ? 7.035 -5.892 -10.846 1.00 94.62 97 ASN A N 1
ATOM 751 C CA . ASN A 1 97 ? 8.494 -5.965 -10.744 1.00 94.62 97 ASN A CA 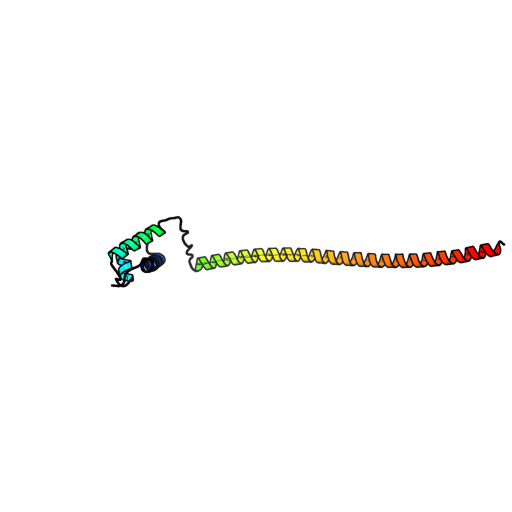1
ATOM 752 C C . ASN A 1 97 ? 9.107 -7.014 -11.680 1.00 94.62 97 ASN A C 1
ATOM 754 O O . ASN A 1 97 ? 10.192 -6.786 -12.220 1.00 94.62 97 ASN A O 1
ATOM 758 N N . ALA A 1 98 ? 8.444 -8.159 -11.869 1.00 95.75 98 ALA A N 1
ATOM 759 C CA . ALA A 1 98 ? 8.891 -9.166 -12.827 1.00 95.75 98 ALA A CA 1
ATOM 760 C C . ALA A 1 98 ? 8.841 -8.618 -14.262 1.00 95.75 98 ALA A C 1
ATOM 762 O O . ALA A 1 98 ? 9.843 -8.687 -14.968 1.00 95.75 98 ALA A O 1
ATOM 763 N N . ALA A 1 99 ? 7.730 -7.982 -14.649 1.00 95.69 99 ALA A N 1
ATOM 764 C CA . ALA A 1 99 ? 7.584 -7.378 -15.972 1.00 95.69 99 ALA A CA 1
ATOM 765 C C . ALA A 1 99 ? 8.631 -6.279 -16.236 1.00 95.69 99 ALA A C 1
ATOM 767 O O . ALA A 1 99 ? 9.262 -6.269 -17.290 1.00 95.69 99 ALA A O 1
ATOM 768 N N . LEU A 1 100 ? 8.875 -5.398 -15.260 1.00 96.69 100 LEU A N 1
ATOM 769 C CA . LEU A 1 100 ? 9.908 -4.362 -15.361 1.00 96.69 100 LEU A CA 1
ATOM 770 C C . LEU A 1 100 ? 11.321 -4.954 -15.450 1.00 96.69 100 LEU A C 1
ATOM 772 O O . LEU A 1 100 ? 12.175 -4.411 -16.146 1.00 96.69 100 LEU A O 1
ATOM 776 N N . SER A 1 101 ? 11.585 -6.065 -14.756 1.00 96.38 101 SER A N 1
ATOM 777 C CA . SER A 1 101 ? 12.884 -6.747 -14.834 1.00 96.38 101 SER A CA 1
ATOM 778 C C . SER A 1 101 ? 13.129 -7.325 -16.228 1.00 96.38 101 SER A C 1
ATOM 780 O O . SER A 1 101 ? 14.228 -7.168 -16.760 1.00 96.38 101 SER A O 1
ATOM 782 N N . ASP A 1 102 ? 12.103 -7.929 -16.831 1.00 97.19 102 ASP A N 1
ATOM 783 C CA . ASP A 1 102 ? 12.168 -8.457 -18.197 1.00 97.19 102 ASP A CA 1
ATOM 784 C C . ASP A 1 102 ? 12.385 -7.331 -19.224 1.00 97.19 102 ASP A C 1
ATOM 786 O O . ASP A 1 102 ? 13.209 -7.463 -20.130 1.00 97.19 102 ASP A O 1
ATOM 790 N N . GLU A 1 103 ? 11.707 -6.189 -19.057 1.00 97.69 103 GLU A N 1
ATOM 791 C CA . GLU A 1 103 ? 11.876 -5.015 -19.923 1.00 97.69 103 GLU A CA 1
ATOM 792 C C . GLU A 1 103 ? 13.289 -4.419 -19.822 1.00 97.69 103 GLU A C 1
ATOM 794 O O . GLU A 1 103 ? 13.917 -4.117 -20.838 1.00 97.69 103 GLU A O 1
ATOM 799 N N . VAL A 1 104 ? 13.834 -4.301 -18.607 1.00 97.88 104 VAL A N 1
ATOM 800 C CA . VAL A 1 104 ? 15.209 -3.824 -18.396 1.00 97.88 104 VAL A CA 1
ATOM 801 C C . VAL A 1 104 ? 16.223 -4.745 -19.066 1.00 97.88 104 VAL A C 1
ATOM 803 O O . VAL A 1 104 ? 17.197 -4.259 -19.645 1.00 97.88 104 VAL A O 1
ATOM 806 N N . GLU A 1 105 ? 16.020 -6.058 -18.999 1.00 97.88 105 GLU A N 1
ATOM 807 C CA . GLU A 1 105 ? 16.931 -7.009 -19.630 1.00 97.88 105 GLU A CA 1
ATOM 808 C C . GLU A 1 105 ? 16.848 -6.946 -21.161 1.00 97.88 105 GLU A C 1
ATOM 810 O O . GLU A 1 105 ? 17.881 -6.926 -21.831 1.00 97.88 105 GLU A O 1
ATOM 815 N N . ALA A 1 106 ? 15.645 -6.792 -21.721 1.00 97.75 106 ALA A N 1
ATOM 816 C CA . ALA A 1 106 ? 15.467 -6.570 -23.155 1.00 97.75 106 ALA A CA 1
ATOM 817 C C . ALA A 1 106 ? 16.176 -5.289 -23.632 1.00 97.75 106 ALA A C 1
ATOM 819 O O . ALA A 1 106 ? 16.907 -5.317 -24.624 1.00 97.75 106 ALA A O 1
ATOM 820 N N . LEU A 1 107 ? 16.038 -4.185 -22.890 1.00 97.88 107 LEU A N 1
ATOM 821 C CA . LEU A 1 107 ? 16.713 -2.920 -23.202 1.00 97.88 107 LEU A CA 1
ATOM 822 C C . LEU A 1 107 ? 18.239 -3.022 -23.083 1.00 97.88 107 LEU A C 1
ATOM 824 O O . LEU A 1 107 ? 18.969 -2.391 -23.848 1.00 97.88 107 LEU A O 1
ATOM 828 N N . ARG A 1 108 ? 18.751 -3.813 -22.133 1.00 97.88 108 ARG A N 1
ATOM 829 C CA . ARG A 1 108 ? 20.195 -4.071 -22.020 1.00 97.88 108 ARG A CA 1
ATOM 830 C C . ARG A 1 108 ? 20.724 -4.807 -23.236 1.00 97.88 108 ARG A C 1
ATOM 832 O O . ARG A 1 108 ? 21.760 -4.389 -23.752 1.00 97.88 108 ARG A O 1
ATOM 839 N N . GLN A 1 109 ? 20.003 -5.832 -23.684 1.00 98.06 109 GLN A N 1
ATOM 840 C CA . GLN A 1 109 ? 20.355 -6.592 -24.875 1.00 98.06 109 GLN A CA 1
ATOM 841 C C . GLN A 1 109 ? 20.341 -5.701 -26.122 1.00 98.06 109 GLN A C 1
ATOM 843 O O . GLN A 1 109 ? 21.321 -5.679 -26.860 1.00 98.06 109 GLN A O 1
ATOM 848 N N . GLU A 1 110 ? 19.291 -4.897 -26.312 1.00 98.00 110 GLU A N 1
ATOM 849 C CA . GLU A 1 110 ? 19.213 -3.949 -27.430 1.00 98.00 110 GLU A CA 1
ATOM 850 C C . GLU A 1 110 ? 20.376 -2.947 -27.402 1.00 98.00 110 GLU A C 1
ATOM 852 O O . GLU A 1 110 ? 21.015 -2.681 -28.421 1.00 98.00 110 GLU A O 1
ATOM 857 N N . ARG A 1 111 ? 20.714 -2.424 -26.218 1.00 98.00 111 ARG A N 1
ATOM 858 C CA . ARG A 1 111 ? 21.858 -1.525 -26.046 1.00 98.00 111 ARG A CA 1
ATOM 859 C C . ARG A 1 111 ? 23.176 -2.208 -26.407 1.00 98.00 111 ARG A C 1
ATOM 861 O O . ARG A 1 111 ? 24.015 -1.571 -27.040 1.00 98.00 111 ARG A O 1
ATOM 868 N N . ASP A 1 112 ? 23.378 -3.463 -26.019 1.00 98.31 112 ASP A N 1
ATOM 869 C CA . ASP A 1 112 ? 24.596 -4.210 -26.353 1.00 98.31 112 ASP A CA 1
ATOM 870 C C . ASP A 1 112 ? 24.695 -4.497 -27.861 1.00 98.31 112 ASP A C 1
ATOM 872 O O . ASP A 1 112 ? 25.769 -4.334 -28.450 1.00 98.31 112 ASP A O 1
ATOM 876 N N . ASP A 1 113 ? 23.574 -4.811 -28.513 1.00 98.19 113 ASP A N 1
ATOM 877 C CA . ASP A 1 113 ? 23.507 -4.993 -29.966 1.00 98.19 113 ASP A CA 1
ATOM 878 C C . ASP A 1 113 ? 23.833 -3.689 -30.717 1.00 98.19 113 ASP A C 1
ATOM 880 O O . ASP A 1 113 ? 24.613 -3.695 -31.674 1.00 98.19 113 ASP A O 1
ATOM 884 N N . LEU A 1 114 ? 23.314 -2.548 -30.249 1.00 97.62 114 LEU A N 1
ATOM 885 C CA . LEU A 1 114 ? 23.622 -1.231 -30.815 1.00 97.62 114 LEU A CA 1
ATOM 886 C C . LEU A 1 114 ? 25.094 -0.846 -30.638 1.00 97.62 114 LEU A C 1
ATOM 888 O O . LEU A 1 114 ? 25.705 -0.314 -31.565 1.00 97.62 114 LEU A O 1
ATOM 892 N N . VAL A 1 115 ? 25.686 -1.127 -29.474 1.00 98.25 115 VAL A N 1
ATOM 893 C CA . VAL A 1 115 ? 27.119 -0.889 -29.230 1.00 98.25 115 VAL A CA 1
ATOM 894 C C . VAL A 1 115 ? 27.972 -1.706 -30.197 1.00 98.25 115 VAL A C 1
ATOM 896 O O . VAL A 1 115 ? 28.943 -1.188 -30.752 1.00 98.25 115 VAL A O 1
ATOM 899 N N . LYS A 1 116 ? 27.598 -2.963 -30.452 1.00 97.94 116 LYS A N 1
ATOM 900 C CA . LYS A 1 116 ? 28.294 -3.801 -31.428 1.00 97.94 116 LYS A CA 1
ATOM 901 C C . LYS A 1 116 ? 28.174 -3.240 -32.847 1.00 97.94 116 LYS A C 1
ATOM 903 O O . LYS A 1 116 ? 29.188 -3.119 -33.533 1.00 97.94 116 LYS A O 1
ATOM 908 N N . ALA A 1 117 ? 26.970 -2.849 -33.263 1.00 97.50 117 ALA A N 1
ATOM 909 C CA . ALA A 1 117 ? 26.736 -2.257 -34.579 1.00 97.50 117 ALA A CA 1
ATOM 910 C C . ALA A 1 117 ? 27.526 -0.949 -34.780 1.00 97.50 117 ALA A C 1
ATOM 912 O O . ALA A 1 117 ? 28.070 -0.712 -35.858 1.00 97.50 117 ALA A O 1
ATOM 913 N N . LEU A 1 118 ? 27.643 -0.121 -33.735 1.00 97.81 118 LEU A N 1
ATOM 914 C CA . LEU A 1 118 ? 28.484 1.079 -33.756 1.00 97.81 118 LEU A CA 1
ATOM 915 C C . LEU A 1 118 ? 29.961 0.735 -33.968 1.00 97.81 118 LEU A C 1
ATOM 917 O O . LEU A 1 118 ? 30.597 1.341 -34.826 1.00 97.81 118 LEU A O 1
ATOM 921 N N . GLY A 1 119 ? 30.489 -0.265 -33.259 1.00 97.88 119 GLY A N 1
ATOM 922 C CA . GLY A 1 119 ? 31.874 -0.707 -33.444 1.00 97.88 119 GLY A CA 1
ATOM 923 C C . GLY A 1 119 ? 32.156 -1.238 -34.856 1.00 97.88 119 GLY A C 1
ATOM 924 O O . GLY A 1 119 ? 33.207 -0.956 -35.434 1.00 97.88 119 GLY A O 1
ATOM 925 N N . GLU A 1 120 ? 31.207 -1.963 -35.452 1.00 97.81 120 GLU A N 1
ATOM 926 C CA . GLU A 1 120 ? 31.302 -2.417 -36.848 1.00 97.81 120 GLU A CA 1
ATOM 927 C C . GLU A 1 120 ? 31.320 -1.231 -37.829 1.00 97.81 120 GLU A C 1
ATOM 929 O O . GLU A 1 120 ? 32.116 -1.212 -38.772 1.00 97.81 120 GLU A O 1
ATOM 934 N N . LEU A 1 121 ? 30.497 -0.209 -37.580 1.00 97.44 121 LEU A N 1
ATOM 935 C CA . LEU A 1 121 ? 30.435 1.000 -38.401 1.00 97.44 121 LEU A CA 1
ATOM 936 C C . LEU A 1 121 ? 31.713 1.845 -38.290 1.00 97.44 121 LEU A C 1
ATOM 938 O O . LEU A 1 121 ? 32.215 2.335 -39.303 1.00 97.44 121 LEU A O 1
ATOM 942 N N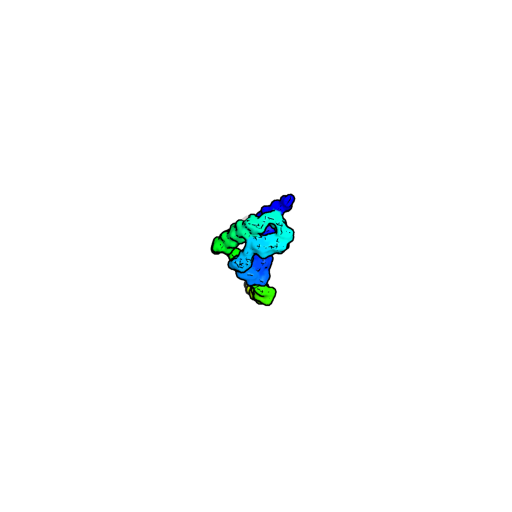 . GLU A 1 122 ? 32.276 1.977 -37.090 1.00 97.69 122 GLU A N 1
ATOM 943 C CA . GLU A 1 122 ? 33.566 2.638 -36.869 1.00 97.69 122 GLU A CA 1
ATOM 944 C C . GLU A 1 122 ? 34.696 1.913 -37.610 1.00 97.69 122 GLU A C 1
ATOM 946 O O . GLU A 1 122 ? 35.482 2.549 -38.317 1.00 97.69 122 GLU A O 1
ATOM 951 N N . SER A 1 123 ? 34.746 0.579 -37.527 1.00 96.94 123 SER A N 1
ATOM 952 C CA . SER A 1 123 ? 35.732 -0.225 -38.258 1.00 96.94 123 SER A CA 1
ATOM 953 C C . SER A 1 123 ? 35.606 -0.050 -39.774 1.00 96.94 123 SER A C 1
ATOM 955 O O . SER A 1 123 ? 36.615 0.136 -40.463 1.00 96.94 123 SER A O 1
ATOM 957 N N . LEU A 1 124 ? 34.376 -0.036 -40.296 1.00 97.44 124 LEU A N 1
ATOM 958 C CA . LEU A 1 124 ? 34.121 0.221 -41.710 1.00 97.44 124 LEU A CA 1
ATOM 959 C C . LEU A 1 124 ? 34.586 1.624 -42.122 1.00 97.44 124 LEU A C 1
ATOM 961 O O . LEU A 1 124 ? 35.200 1.776 -43.177 1.00 97.44 124 LEU A O 1
ATOM 965 N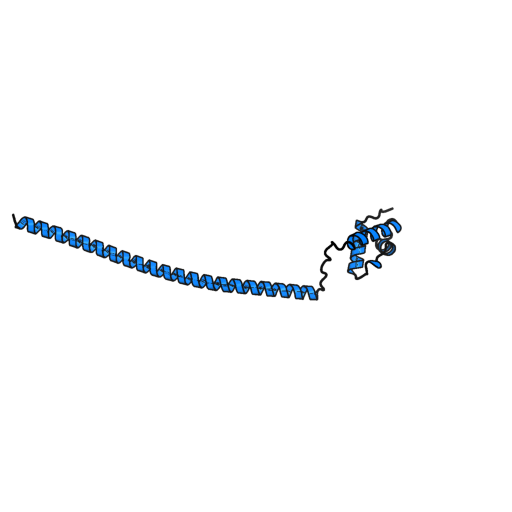 N . SER A 1 125 ? 34.343 2.640 -41.289 1.00 97.12 125 SER A N 1
ATOM 966 C CA . SER A 1 125 ? 34.785 4.016 -41.544 1.00 97.12 125 SER A CA 1
ATOM 967 C C . SER A 1 125 ? 36.311 4.133 -41.605 1.00 97.12 125 SER A C 1
ATOM 969 O O . SER A 1 125 ? 36.843 4.850 -42.458 1.00 97.12 125 SER A O 1
ATOM 971 N N . VAL A 1 126 ? 37.031 3.433 -40.723 1.00 97.25 126 VAL A N 1
ATOM 972 C CA . VAL A 1 126 ? 38.502 3.382 -40.757 1.00 97.25 126 VAL A CA 1
ATOM 973 C C . VAL A 1 126 ? 38.973 2.739 -42.059 1.00 97.25 126 VAL A C 1
ATOM 975 O O . VAL A 1 126 ? 39.761 3.344 -42.782 1.00 97.25 126 VAL A O 1
ATOM 978 N N . SER A 1 127 ? 38.416 1.579 -42.418 1.00 96.88 127 SER A N 1
ATOM 979 C CA . SER A 1 127 ? 38.766 0.882 -43.661 1.00 96.88 127 SER A CA 1
ATOM 980 C C . SER A 1 127 ? 38.495 1.734 -44.908 1.00 96.88 127 SER A C 1
ATOM 982 O O . SER A 1 127 ? 39.332 1.808 -45.805 1.00 96.88 127 SER A O 1
ATOM 984 N N . GLN A 1 128 ? 37.364 2.445 -44.960 1.00 96.06 128 GLN A N 1
ATOM 985 C CA . GLN A 1 128 ? 37.067 3.375 -46.052 1.00 96.06 128 GLN A CA 1
ATOM 986 C C . GLN A 1 128 ? 38.097 4.503 -46.140 1.00 96.06 128 GLN A C 1
ATOM 988 O O . GLN A 1 128 ? 38.525 4.854 -47.238 1.00 96.06 128 GLN A O 1
ATOM 993 N N . THR A 1 129 ? 38.519 5.051 -45.000 1.00 96.94 129 THR A N 1
ATOM 994 C CA . THR A 1 129 ? 39.534 6.113 -44.950 1.00 96.94 129 THR A CA 1
ATOM 995 C C . THR A 1 129 ? 40.881 5.614 -45.476 1.00 96.94 129 THR A C 1
ATOM 997 O O . THR A 1 129 ? 41.527 6.310 -46.259 1.00 96.94 129 THR A O 1
ATOM 1000 N N . GLU A 1 130 ? 41.281 4.394 -45.112 1.00 96.50 130 GLU A N 1
ATOM 1001 C CA . GLU A 1 130 ? 42.501 3.752 -45.617 1.00 96.50 130 GLU A CA 1
ATOM 1002 C C . GLU A 1 130 ? 42.440 3.522 -47.133 1.00 96.50 130 GLU A C 1
ATOM 1004 O O . GLU A 1 130 ? 43.386 3.861 -47.846 1.00 96.50 130 GLU A O 1
ATOM 1009 N N . VAL A 1 131 ? 41.313 3.014 -47.647 1.00 96.62 131 VAL A N 1
ATOM 1010 C CA . VAL A 1 131 ? 41.108 2.792 -49.088 1.00 96.62 131 VAL A CA 1
ATOM 1011 C C . VAL A 1 131 ? 41.133 4.109 -49.864 1.00 96.62 131 VAL A C 1
ATOM 1013 O O . VAL A 1 131 ? 41.796 4.197 -50.896 1.00 96.62 131 VAL A O 1
ATOM 1016 N N . ILE A 1 132 ? 40.449 5.147 -49.373 1.00 96.69 132 ILE A N 1
ATOM 1017 C CA . ILE A 1 132 ? 40.467 6.482 -49.988 1.00 96.69 132 ILE A CA 1
ATOM 1018 C C . ILE A 1 132 ? 41.895 7.040 -50.002 1.00 96.69 132 ILE A C 1
ATOM 1020 O O . ILE A 1 132 ? 42.324 7.582 -51.020 1.00 96.69 132 ILE A O 1
ATOM 1024 N N . GLY A 1 133 ? 42.642 6.876 -48.906 1.00 96.12 133 GLY A N 1
ATOM 1025 C CA . GLY A 1 133 ? 44.044 7.281 -48.822 1.00 96.12 133 GLY A CA 1
ATOM 1026 C C . GLY A 1 133 ? 44.922 6.574 -49.857 1.00 96.12 133 GLY A C 1
ATOM 1027 O O . GLY A 1 133 ? 45.659 7.238 -50.584 1.00 96.12 133 GLY A O 1
ATOM 1028 N N . ALA A 1 134 ? 44.801 5.250 -49.976 1.00 95.44 134 ALA A N 1
ATOM 1029 C CA . ALA A 1 134 ? 45.551 4.457 -50.950 1.00 95.44 134 ALA A CA 1
ATOM 1030 C C . ALA A 1 134 ? 45.225 4.851 -52.401 1.00 95.44 134 ALA A C 1
ATOM 1032 O O . ALA A 1 134 ? 46.132 5.055 -53.205 1.00 95.44 134 ALA A O 1
ATOM 1033 N N . LEU A 1 135 ? 43.940 5.031 -52.724 1.00 95.56 135 LEU A N 1
ATOM 1034 C CA . LEU A 1 135 ? 43.510 5.501 -54.045 1.00 95.56 135 LEU A CA 1
ATOM 1035 C C . LEU A 1 135 ? 44.028 6.911 -54.354 1.00 95.56 135 LEU A C 1
ATOM 1037 O O . LEU A 1 135 ? 44.371 7.194 -55.498 1.00 95.56 135 LEU A O 1
ATOM 1041 N N . GLY A 1 136 ? 44.100 7.791 -53.352 1.00 95.31 136 GLY A N 1
ATOM 1042 C CA . GLY A 1 136 ? 44.682 9.124 -53.502 1.00 95.31 136 GLY A CA 1
ATOM 1043 C C . GLY A 1 136 ? 46.151 9.077 -53.928 1.00 95.31 136 GLY A C 1
ATOM 1044 O O . GLY A 1 136 ? 46.536 9.793 -54.850 1.00 95.31 136 GLY A O 1
ATOM 1045 N N . VAL A 1 137 ? 46.945 8.193 -53.312 1.00 94.88 137 VAL A N 1
ATOM 1046 C CA . VAL A 1 137 ? 48.356 7.980 -53.682 1.00 94.88 137 VAL A CA 1
ATOM 1047 C C . VAL A 1 137 ? 48.477 7.462 -55.116 1.00 94.88 137 VAL A C 1
ATOM 1049 O O . VAL A 1 137 ? 49.231 8.034 -55.898 1.00 94.88 137 VAL A O 1
ATOM 1052 N N . GLU A 1 138 ? 47.695 6.447 -55.487 1.00 93.81 138 GLU A N 1
ATOM 1053 C CA . GLU A 1 138 ? 47.715 5.869 -56.840 1.00 93.81 138 GLU A CA 1
ATOM 1054 C C . GLU A 1 138 ? 47.362 6.912 -57.916 1.00 93.81 138 GLU A C 1
ATOM 1056 O O . GLU A 1 138 ? 48.016 7.011 -58.954 1.00 93.81 138 GLU A O 1
ATOM 1061 N N . VAL A 1 139 ? 46.349 7.750 -57.663 1.00 94.00 139 VAL A N 1
ATOM 1062 C CA . VAL A 1 139 ? 45.959 8.835 -58.579 1.00 94.00 139 VAL A CA 1
ATOM 1063 C C . VAL A 1 139 ? 47.080 9.864 -58.740 1.00 94.00 139 VAL A C 1
ATOM 1065 O O . VAL A 1 139 ? 47.317 10.342 -59.854 1.00 94.00 139 VAL A O 1
ATOM 1068 N N . ASP A 1 140 ? 47.771 10.218 -57.657 1.00 93.69 140 ASP A N 1
ATOM 1069 C CA . ASP A 1 140 ? 48.900 11.148 -57.704 1.00 93.69 140 ASP A CA 1
ATOM 1070 C C . ASP A 1 140 ? 50.109 10.557 -58.445 1.00 93.69 140 ASP A C 1
ATOM 1072 O O . ASP A 1 140 ? 50.803 11.285 -59.161 1.00 93.69 140 ASP A O 1
ATOM 1076 N N . GLU A 1 141 ? 50.355 9.252 -58.320 1.00 92.38 141 GLU A N 1
ATOM 1077 C CA . GLU A 1 141 ? 51.393 8.547 -59.076 1.00 92.38 141 GLU A CA 1
ATOM 1078 C C . GLU A 1 141 ? 51.080 8.511 -60.574 1.00 92.38 141 GLU A C 1
ATOM 1080 O O . GLU A 1 141 ? 51.925 8.915 -61.373 1.00 92.38 141 GLU A O 1
ATOM 1085 N N . LEU A 1 142 ? 49.855 8.143 -60.964 1.00 91.88 142 LEU A N 1
ATOM 1086 C CA . LEU A 1 142 ? 49.425 8.157 -62.367 1.00 91.88 142 LEU A CA 1
ATOM 1087 C C . LEU A 1 142 ? 49.582 9.549 -62.997 1.00 91.88 142 LEU A C 1
ATOM 1089 O O . LEU A 1 142 ? 50.132 9.684 -64.089 1.00 91.88 142 LEU A O 1
ATOM 1093 N N . ARG A 1 143 ? 49.202 10.609 -62.273 1.00 90.75 143 ARG A N 1
ATOM 1094 C CA . ARG A 1 143 ? 49.381 11.999 -62.731 1.00 90.75 143 ARG A CA 1
ATOM 1095 C C . ARG A 1 143 ? 50.839 12.398 -62.948 1.00 90.75 143 ARG A C 1
ATOM 1097 O O . ARG A 1 143 ? 51.090 13.300 -63.740 1.00 90.75 143 ARG A O 1
ATOM 1104 N N . ARG A 1 144 ? 51.791 11.787 -62.237 1.00 85.88 144 ARG A N 1
ATOM 1105 C CA . ARG A 1 144 ? 53.230 12.046 -62.422 1.00 85.88 144 ARG A CA 1
ATOM 1106 C C . ARG A 1 144 ? 53.824 11.298 -63.612 1.00 85.88 144 ARG A C 1
ATOM 1108 O O . ARG A 1 144 ? 54.873 11.713 -64.082 1.00 85.88 144 ARG A O 1
ATO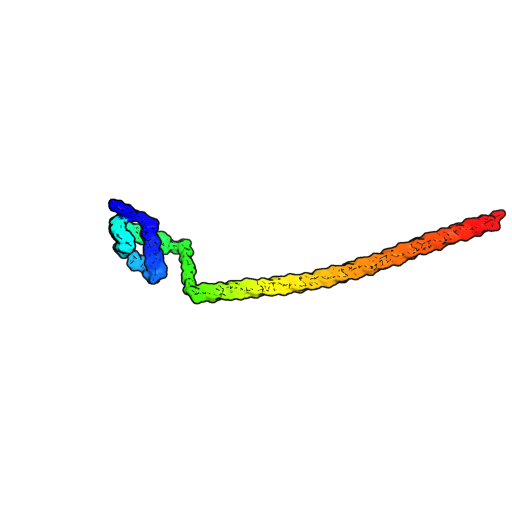M 1115 N N . VAL A 1 145 ? 53.198 10.210 -64.060 1.00 79.50 145 VAL A N 1
ATOM 1116 C CA . VAL A 1 145 ? 53.650 9.417 -65.216 1.00 79.50 145 VAL A CA 1
ATOM 1117 C C . VAL A 1 145 ? 53.166 10.020 -66.545 1.00 79.50 145 VAL A C 1
ATOM 1119 O O . VAL A 1 145 ? 53.831 9.849 -67.561 1.00 79.50 145 VAL A O 1
ATOM 1122 N N . ASP A 1 146 ? 52.055 10.764 -66.532 1.00 60.00 146 ASP A N 1
ATOM 1123 C CA . ASP A 1 146 ? 51.469 11.431 -67.710 1.00 60.00 146 ASP A CA 1
ATOM 1124 C C . ASP A 1 146 ? 52.073 12.826 -68.040 1.00 60.00 146 ASP A C 1
ATOM 1126 O O . ASP A 1 146 ? 51.568 13.520 -68.929 1.00 60.00 146 ASP A O 1
ATOM 1130 N N . ILE A 1 147 ? 53.143 13.252 -67.348 1.00 52.19 147 ILE A N 1
ATOM 1131 C CA . ILE A 1 147 ? 53.915 14.494 -67.600 1.00 52.19 147 ILE A CA 1
ATOM 1132 C C . ILE A 1 147 ? 55.333 14.131 -68.045 1.00 52.19 147 ILE A C 1
ATOM 1134 O O . ILE A 1 147 ? 55.812 14.744 -69.028 1.00 52.19 147 ILE A O 1
#

Secondary structure (DSSP, 8-state):
-PPP-HHHHHHHHHHHHHTT--TTT--HHHHHHHTTT-S-HHHHHHHHHHHHHHHH-TTS-------HHHHHHHHHHHHHHHHHHHHHHHHHHHHHHHHHHHHHHHHHHHHHHHHHHHHHHHHHHHHHHHHHHHHHHHHHHHHHH--

InterPro domains:
  IPR021104 KfrA, N-terminal DNA-binding domain [PF11740] (6-116)

Organism: Sphingobium chlorophenolicum (NCBI:txid46429)

pLDDT: mean 88.91, std 11.27, range [49.41, 98.31]

Foldseek 3Di:
DAADDLVLQLVLLVVCVVVVHPLVPDALVVSCVVSVVGHDSVVSRVSSVVSVVVVVPPVDDDPPDDDPVRVVVVVVVVVVVVVVVVVVVVVVVVVVVVVVVVVVVVVVVVVVVVVVVVVVVVVVVVVVVVVVVVVVVVVVVVVVVVD

Sequence (147 aa):
MKKLFQEDVDPVCDELRASGMPMKSINGSLVWTKLGSVGSRSTAYEMVRDWKERRADRSVVQPLVFSEAGRRDLIAAVERIASGELDVERQATATENAALSDEVEALRQERDDLVKALGELESLSVSQTEVIGALGVEVDELRRVDI